Protein AF-A0A2P6PC60-F1 (afdb_monomer)

Structure (mmCIF, N/CA/C/O backbone):
data_AF-A0A2P6PC60-F1
#
_entry.id   AF-A0A2P6PC60-F1
#
loop_
_atom_site.group_PDB
_atom_site.id
_atom_site.type_symbol
_atom_site.label_atom_id
_atom_site.label_alt_id
_atom_site.label_comp_id
_atom_site.label_asym_id
_atom_site.label_entity_id
_atom_site.label_seq_id
_atom_site.pdbx_PDB_ins_code
_atom_site.Cartn_x
_atom_site.Cartn_y
_atom_site.Cartn_z
_atom_site.occupancy
_atom_site.B_iso_or_equiv
_atom_site.auth_seq_id
_atom_site.auth_comp_id
_atom_site.auth_asym_id
_atom_site.auth_atom_id
_atom_site.pdbx_PDB_model_num
ATOM 1 N N . MET A 1 1 ? 11.387 -18.246 8.140 1.00 54.53 1 MET A N 1
ATOM 2 C CA . MET A 1 1 ? 10.552 -17.521 7.156 1.00 54.53 1 MET A CA 1
ATOM 3 C C . MET A 1 1 ? 10.672 -16.000 7.297 1.00 54.53 1 MET A C 1
ATOM 5 O O . MET A 1 1 ? 10.931 -15.355 6.290 1.00 54.53 1 MET A O 1
ATOM 9 N N . CYS A 1 2 ? 10.598 -15.425 8.505 1.00 61.91 2 CYS A N 1
ATOM 10 C CA . CYS A 1 2 ? 10.739 -13.971 8.733 1.00 61.91 2 CYS A CA 1
ATOM 11 C C . CYS A 1 2 ? 12.094 -13.363 8.314 1.00 61.91 2 CYS A C 1
ATOM 13 O O . CYS A 1 2 ? 12.147 -12.222 7.867 1.00 61.91 2 CYS A O 1
ATOM 15 N N . THR A 1 3 ? 13.201 -14.113 8.414 1.00 73.12 3 THR A N 1
ATOM 16 C CA . THR A 1 3 ? 14.531 -13.639 7.981 1.00 73.12 3 THR A CA 1
ATOM 17 C C . THR A 1 3 ? 14.623 -13.446 6.470 1.00 73.12 3 THR A C 1
ATOM 19 O O . THR A 1 3 ? 15.205 -12.462 6.033 1.00 73.12 3 THR A O 1
ATOM 22 N N . LEU A 1 4 ? 14.002 -14.327 5.675 1.00 74.75 4 LEU A N 1
ATOM 23 C CA . LEU A 1 4 ? 13.948 -14.189 4.216 1.00 74.75 4 LEU A CA 1
ATOM 24 C C . LEU A 1 4 ? 13.141 -12.957 3.798 1.00 74.75 4 LEU A C 1
ATOM 26 O O . LEU A 1 4 ? 13.613 -12.199 2.957 1.00 74.75 4 LEU A O 1
ATOM 30 N N . HIS A 1 5 ? 11.975 -12.728 4.414 1.00 67.31 5 HIS A N 1
ATOM 31 C CA . HIS A 1 5 ? 11.150 -11.552 4.116 1.00 67.31 5 HIS A CA 1
ATOM 32 C C . HIS A 1 5 ? 11.856 -10.250 4.468 1.00 67.31 5 HIS A C 1
ATOM 34 O O . HIS A 1 5 ? 11.954 -9.368 3.621 1.00 67.31 5 HIS A O 1
ATOM 40 N N . ARG A 1 6 ? 12.464 -10.177 5.655 1.00 76.81 6 ARG A N 1
ATOM 41 C CA . ARG A 1 6 ? 13.277 -9.029 6.061 1.00 76.81 6 ARG A CA 1
ATOM 42 C C . ARG A 1 6 ? 14.459 -8.790 5.123 1.00 76.81 6 ARG A C 1
ATOM 44 O O . ARG A 1 6 ? 14.669 -7.669 4.677 1.00 76.81 6 ARG A O 1
ATOM 51 N N . SER A 1 7 ? 15.246 -9.824 4.824 1.00 81.06 7 SER A N 1
ATOM 52 C CA . SER A 1 7 ? 16.421 -9.685 3.959 1.00 81.06 7 SER A CA 1
ATOM 53 C C . SER A 1 7 ? 16.037 -9.258 2.546 1.00 81.06 7 SER A C 1
ATOM 55 O O . SER A 1 7 ? 16.685 -8.374 1.996 1.00 81.06 7 SER A O 1
ATOM 57 N N . LEU A 1 8 ? 14.981 -9.842 1.973 1.00 77.75 8 LEU A N 1
ATOM 58 C CA . LEU A 1 8 ? 14.525 -9.464 0.641 1.00 77.75 8 LEU A CA 1
ATOM 59 C C . LEU A 1 8 ? 13.920 -8.058 0.633 1.00 77.75 8 LEU A C 1
ATOM 61 O O . LEU A 1 8 ? 14.263 -7.285 -0.250 1.00 77.75 8 LEU A O 1
ATOM 65 N N . ALA A 1 9 ? 13.112 -7.690 1.629 1.00 75.25 9 ALA A N 1
ATOM 66 C CA . ALA A 1 9 ? 12.576 -6.336 1.754 1.00 75.25 9 ALA A CA 1
ATOM 67 C C . ALA A 1 9 ? 13.696 -5.287 1.848 1.00 75.25 9 ALA A C 1
ATOM 69 O O . ALA A 1 9 ? 13.654 -4.289 1.140 1.00 75.25 9 ALA A O 1
ATOM 70 N N . ASN A 1 10 ? 14.757 -5.557 2.613 1.00 80.19 10 ASN A N 1
ATOM 71 C CA . ASN A 1 10 ? 15.916 -4.664 2.697 1.00 80.19 10 ASN A CA 1
ATOM 72 C C . ASN A 1 10 ? 16.689 -4.560 1.369 1.00 80.19 10 ASN A C 1
ATOM 74 O O . ASN A 1 10 ? 17.197 -3.493 1.031 1.00 80.19 10 ASN A O 1
ATOM 78 N N . VAL A 1 11 ? 16.797 -5.655 0.606 1.00 80.69 11 VAL A N 1
ATOM 79 C CA . VAL A 1 11 ? 17.391 -5.631 -0.744 1.00 80.69 11 VAL A CA 1
ATOM 80 C C . VAL A 1 11 ? 16.514 -4.814 -1.689 1.00 80.69 11 VAL A C 1
ATOM 82 O O . VAL A 1 11 ? 17.021 -3.973 -2.420 1.00 80.69 11 VAL A O 1
ATOM 85 N N . VAL A 1 12 ? 15.202 -5.021 -1.648 1.00 78.44 12 VAL A N 1
ATOM 86 C CA . VAL A 1 12 ? 14.239 -4.268 -2.452 1.00 78.44 12 VAL A CA 1
ATOM 87 C C . VAL A 1 12 ? 14.310 -2.777 -2.139 1.00 78.44 12 VAL A C 1
ATOM 89 O O . VAL A 1 12 ? 14.379 -1.971 -3.058 1.00 78.44 12 VAL A O 1
ATOM 92 N N . ASP A 1 13 ? 14.389 -2.424 -0.860 1.00 76.12 13 ASP A N 1
ATOM 93 C CA . ASP A 1 13 ? 14.565 -1.052 -0.394 1.00 76.12 13 ASP A CA 1
ATOM 94 C C . ASP A 1 13 ? 15.909 -0.440 -0.843 1.00 76.12 13 ASP A C 1
ATOM 96 O O . ASP A 1 13 ? 15.983 0.724 -1.226 1.00 76.12 13 ASP A O 1
ATOM 100 N N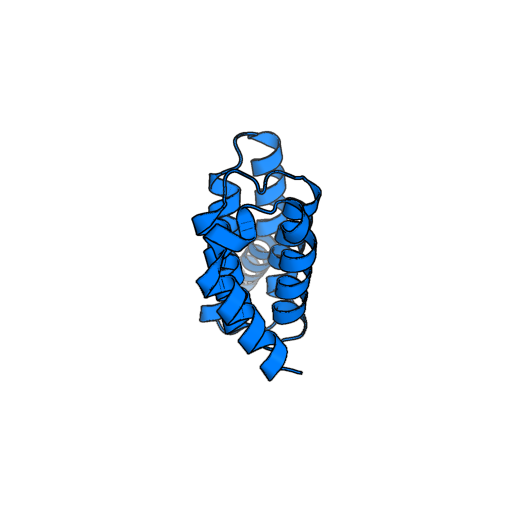 . SER A 1 14 ? 16.991 -1.222 -0.844 1.00 78.88 14 SER A N 1
ATOM 101 C CA . SER A 1 14 ? 18.326 -0.733 -1.231 1.00 78.88 14 SER A CA 1
ATOM 102 C C . SER A 1 14 ? 18.504 -0.572 -2.746 1.00 78.88 14 SER A C 1
ATOM 104 O O . SER A 1 14 ? 19.335 0.218 -3.189 1.00 78.88 14 SER A O 1
ATOM 106 N N . TYR A 1 15 ? 17.758 -1.341 -3.541 1.00 71.69 15 TYR A N 1
ATOM 107 C CA . TYR A 1 15 ? 17.897 -1.412 -4.999 1.00 71.69 15 TYR A CA 1
ATOM 108 C C . TYR A 1 15 ? 16.622 -1.000 -5.744 1.00 71.69 15 TYR A C 1
ATOM 110 O O . TYR A 1 15 ? 16.507 -1.278 -6.937 1.00 71.69 15 TYR A O 1
ATOM 118 N N . SER A 1 16 ? 15.687 -0.329 -5.073 1.00 69.88 16 SER A N 1
ATOM 119 C CA . SER A 1 16 ? 14.380 0.103 -5.590 1.00 69.88 16 SER A CA 1
ATOM 120 C C . SER A 1 16 ? 14.471 0.711 -6.993 1.00 69.88 16 SER A C 1
ATOM 122 O O . SER A 1 16 ? 13.828 0.213 -7.916 1.00 69.88 16 SER A O 1
ATOM 124 N N . MET A 1 17 ? 15.360 1.688 -7.205 1.00 68.88 17 MET A N 1
ATOM 125 C CA . MET A 1 17 ? 15.582 2.303 -8.523 1.00 68.88 17 MET A CA 1
ATOM 126 C C . MET A 1 17 ? 16.008 1.310 -9.616 1.00 68.88 17 MET A C 1
ATOM 128 O O . MET A 1 17 ? 15.554 1.413 -10.752 1.00 68.88 17 MET A O 1
ATOM 132 N N . TRP A 1 18 ? 16.879 0.349 -9.297 1.00 63.72 18 TRP A N 1
ATOM 133 C CA . TRP A 1 18 ? 17.439 -0.603 -10.268 1.00 63.72 18 TRP A CA 1
ATO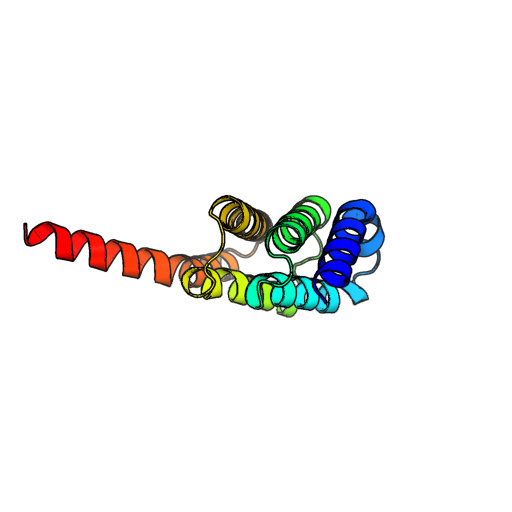M 134 C C . TRP A 1 18 ? 16.480 -1.746 -10.581 1.00 63.72 18 TRP A C 1
ATOM 136 O O . TRP A 1 18 ? 16.329 -2.143 -11.735 1.00 63.72 18 TRP A O 1
ATOM 146 N N . ILE A 1 19 ? 15.817 -2.257 -9.546 1.00 65.38 19 ILE A N 1
ATOM 147 C CA . ILE A 1 19 ? 14.769 -3.276 -9.637 1.00 65.38 19 ILE A CA 1
ATOM 148 C C . ILE A 1 19 ? 13.652 -2.767 -10.545 1.00 65.38 19 ILE A C 1
ATOM 150 O O . ILE A 1 19 ? 13.110 -3.509 -11.361 1.00 65.38 19 ILE A O 1
ATOM 154 N N . TYR A 1 20 ? 13.360 -1.476 -10.467 1.00 61.53 20 TYR A N 1
ATOM 155 C CA . TYR A 1 20 ? 12.235 -0.903 -11.168 1.00 61.53 20 TYR A CA 1
ATOM 156 C C . TYR A 1 20 ? 12.472 -0.560 -12.643 1.00 61.53 20 TYR A C 1
ATOM 158 O O . TYR A 1 20 ? 11.521 -0.414 -13.412 1.00 61.53 20 TYR A O 1
ATOM 166 N N . VAL A 1 21 ? 13.730 -0.551 -13.095 1.00 63.12 21 VAL A N 1
ATOM 167 C CA . VAL A 1 21 ? 14.043 -0.569 -14.537 1.00 63.12 21 VAL A CA 1
ATOM 168 C C . VAL A 1 21 ? 13.397 -1.791 -15.219 1.00 63.12 21 VAL A C 1
ATOM 170 O O . VAL A 1 21 ? 13.102 -1.760 -16.414 1.00 63.12 21 VAL A O 1
ATOM 173 N N . PHE A 1 22 ? 13.093 -2.847 -14.455 1.00 59.91 22 PHE A N 1
ATOM 174 C CA . PHE A 1 22 ? 12.413 -4.048 -14.919 1.00 59.91 22 PHE A CA 1
ATOM 175 C C . PHE A 1 22 ? 10.925 -4.033 -14.527 1.00 59.91 22 PHE A C 1
ATOM 177 O O . PHE A 1 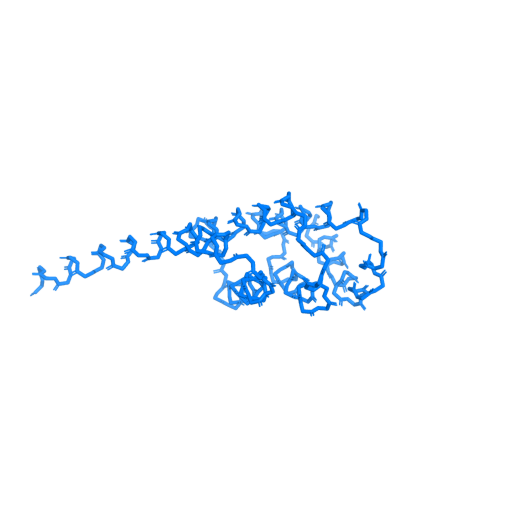22 ? 10.514 -4.596 -13.517 1.00 59.91 22 PHE A O 1
ATOM 184 N N . GLN A 1 23 ? 10.072 -3.441 -15.369 1.00 63.56 23 GLN A N 1
ATOM 185 C CA . GLN A 1 23 ? 8.612 -3.391 -15.141 1.00 63.56 23 GLN A CA 1
ATOM 186 C C . GLN A 1 23 ? 7.972 -4.777 -14.923 1.00 63.56 23 GLN A C 1
ATOM 188 O O . GLN A 1 23 ? 6.971 -4.910 -14.223 1.00 63.56 23 GLN A O 1
ATOM 193 N N . THR A 1 24 ? 8.576 -5.832 -15.477 1.00 68.75 24 THR A N 1
ATOM 194 C CA . THR A 1 24 ? 8.097 -7.219 -15.391 1.00 68.75 24 THR A CA 1
ATOM 195 C C . THR A 1 24 ? 8.103 -7.804 -13.980 1.00 68.75 24 THR A C 1
ATOM 197 O O . THR A 1 24 ? 7.389 -8.776 -13.735 1.00 68.75 24 THR A O 1
ATOM 200 N N . ILE A 1 25 ? 8.876 -7.236 -13.048 1.00 73.81 25 ILE A N 1
ATOM 201 C CA . ILE A 1 25 ? 8.957 -7.730 -11.664 1.00 73.81 25 ILE A CA 1
ATOM 202 C C . ILE A 1 25 ? 8.137 -6.906 -10.667 1.00 73.81 25 ILE A C 1
ATOM 204 O O . ILE A 1 25 ? 8.040 -7.310 -9.511 1.00 73.81 25 ILE A O 1
ATOM 208 N N . ALA A 1 26 ? 7.482 -5.822 -11.101 1.00 75.81 26 ALA A N 1
ATOM 209 C CA . ALA A 1 26 ? 6.685 -4.961 -10.224 1.00 75.81 26 ALA A CA 1
ATOM 210 C C . ALA A 1 26 ? 5.558 -5.737 -9.523 1.00 75.81 26 ALA A C 1
ATOM 212 O O . ALA A 1 26 ? 5.488 -5.761 -8.297 1.00 75.81 26 ALA A O 1
ATOM 213 N N . LYS A 1 27 ? 4.723 -6.455 -10.283 1.00 79.62 27 LYS A N 1
ATOM 214 C CA . LYS A 1 27 ? 3.582 -7.199 -9.729 1.00 79.62 27 LYS A CA 1
ATOM 215 C C . LYS A 1 27 ? 3.985 -8.310 -8.740 1.00 79.62 27 LYS A C 1
ATOM 217 O O . LYS A 1 27 ? 3.437 -8.326 -7.639 1.00 79.62 27 LYS A O 1
ATOM 222 N N . PRO A 1 28 ? 4.924 -9.228 -9.061 1.00 83.12 28 PRO A N 1
ATOM 223 C CA . PRO A 1 28 ? 5.396 -10.225 -8.094 1.00 83.12 28 PRO A CA 1
ATOM 224 C C . PRO A 1 28 ? 5.957 -9.611 -6.809 1.00 83.12 28 PRO A C 1
ATOM 226 O O . PRO A 1 28 ? 5.756 -10.152 -5.726 1.00 83.12 28 PRO A O 1
ATOM 229 N N . LEU A 1 29 ? 6.643 -8.476 -6.926 1.00 82.62 29 LEU A N 1
ATOM 230 C CA . LEU A 1 29 ? 7.281 -7.802 -5.805 1.00 82.62 29 LEU A CA 1
ATOM 231 C C . LEU A 1 29 ? 6.260 -7.083 -4.914 1.00 82.62 29 LEU A C 1
ATOM 233 O O . LEU A 1 29 ? 6.337 -7.197 -3.694 1.00 82.62 29 LEU A O 1
ATOM 237 N N . LEU A 1 30 ? 5.241 -6.451 -5.502 1.00 84.25 30 LEU A N 1
ATOM 238 C CA . LEU A 1 30 ? 4.103 -5.909 -4.756 1.00 84.25 30 LEU A CA 1
ATOM 239 C C . LEU A 1 30 ? 3.336 -7.004 -4.013 1.00 84.25 30 LEU A C 1
ATOM 241 O O . LEU A 1 30 ? 3.032 -6.833 -2.838 1.00 84.25 30 LEU A O 1
ATOM 245 N N . LEU A 1 31 ? 3.078 -8.149 -4.655 1.00 85.94 31 LEU A N 1
ATOM 246 C CA . LEU A 1 31 ? 2.428 -9.293 -4.003 1.00 85.94 31 LEU A CA 1
ATOM 247 C C . LEU A 1 31 ? 3.261 -9.846 -2.841 1.00 85.94 31 LEU A C 1
ATOM 249 O O . LEU A 1 31 ? 2.709 -10.192 -1.800 1.00 85.94 31 LEU A O 1
ATOM 253 N N . PHE A 1 32 ? 4.584 -9.906 -3.001 1.00 86.12 32 PHE A N 1
ATOM 254 C CA . PHE A 1 32 ? 5.488 -10.345 -1.941 1.00 86.12 32 PHE A CA 1
ATOM 255 C C . PHE A 1 32 ? 5.436 -9.419 -0.719 1.00 86.12 32 PHE A C 1
ATOM 257 O O . PHE A 1 32 ? 5.328 -9.888 0.413 1.00 86.12 32 PHE A O 1
ATOM 264 N N . LEU A 1 33 ? 5.477 -8.103 -0.940 1.00 86.00 33 LEU A N 1
ATOM 265 C CA . LEU A 1 33 ? 5.377 -7.122 0.140 1.00 86.00 33 LEU A CA 1
ATOM 266 C C . LEU A 1 33 ? 3.989 -7.139 0.788 1.00 86.00 33 LEU A C 1
ATOM 268 O O . LEU A 1 33 ? 3.901 -7.130 2.013 1.00 86.00 33 LEU A O 1
ATOM 272 N N . ALA A 1 34 ? 2.925 -7.256 -0.013 1.00 84.81 34 ALA A N 1
ATOM 273 C CA . ALA A 1 34 ? 1.552 -7.392 0.469 1.00 84.81 34 ALA A CA 1
ATOM 274 C C . ALA A 1 34 ? 1.393 -8.601 1.402 1.00 84.81 34 ALA A C 1
ATOM 276 O O . ALA A 1 34 ? 0.804 -8.479 2.477 1.00 84.81 34 ALA A O 1
ATOM 277 N N . ALA A 1 35 ? 1.956 -9.752 1.020 1.00 85.44 35 ALA A N 1
ATOM 278 C CA . ALA A 1 35 ? 1.957 -10.955 1.845 1.00 85.44 35 ALA A CA 1
ATOM 279 C C . ALA A 1 35 ? 2.771 -10.755 3.132 1.00 85.44 35 ALA A C 1
ATOM 281 O O . ALA A 1 35 ? 2.308 -11.101 4.213 1.00 85.44 35 ALA A O 1
ATOM 282 N N . GLY A 1 36 ? 3.947 -10.123 3.046 1.00 84.44 36 GLY A N 1
ATOM 283 C CA . GLY A 1 36 ? 4.784 -9.837 4.213 1.00 84.44 36 GLY A CA 1
ATOM 284 C C . GLY A 1 36 ? 4.128 -8.914 5.250 1.00 84.44 36 GLY A C 1
ATOM 285 O O . GLY A 1 36 ? 4.359 -9.095 6.449 1.00 84.44 36 GLY A O 1
ATOM 286 N N . ILE A 1 37 ? 3.294 -7.971 4.795 1.00 85.12 37 ILE A N 1
ATOM 287 C CA . ILE A 1 37 ? 2.476 -7.087 5.641 1.00 85.12 37 ILE A CA 1
ATOM 288 C C . ILE A 1 37 ? 1.283 -7.862 6.219 1.00 85.12 37 ILE A C 1
ATOM 290 O O . ILE A 1 37 ? 1.112 -7.906 7.435 1.00 85.12 37 ILE A O 1
ATOM 294 N N . SER A 1 38 ? 0.501 -8.530 5.364 1.00 83.06 38 SER A N 1
ATOM 295 C CA . SER A 1 38 ? -0.752 -9.203 5.752 1.00 83.06 38 SER A CA 1
ATOM 296 C C . SER A 1 38 ? -0.532 -10.404 6.672 1.00 83.06 38 SER A C 1
ATOM 298 O O . SER A 1 38 ? -1.304 -10.633 7.597 1.00 83.06 38 SER A O 1
ATOM 300 N N . GLU A 1 39 ? 0.534 -11.174 6.444 1.00 80.94 39 GLU A N 1
ATOM 301 C CA . GLU A 1 39 ? 0.886 -12.342 7.259 1.00 80.94 39 GLU A CA 1
ATOM 302 C C . GLU A 1 39 ? 1.765 -11.975 8.465 1.00 80.94 39 GLU A C 1
ATOM 304 O O . GLU A 1 39 ? 2.214 -12.858 9.196 1.00 80.94 39 GLU A O 1
ATOM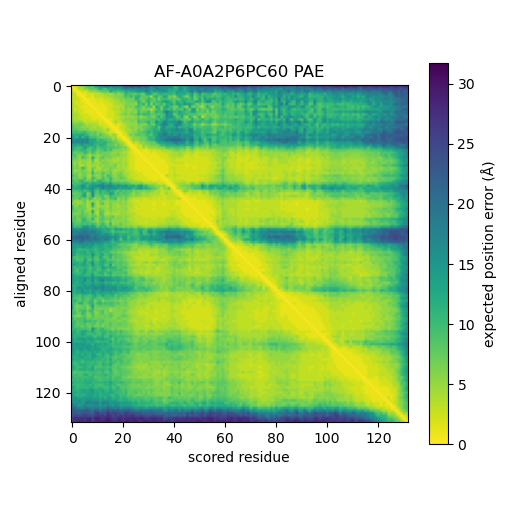 309 N N . THR A 1 40 ? 2.032 -10.684 8.704 1.00 73.94 40 THR A N 1
ATOM 310 C C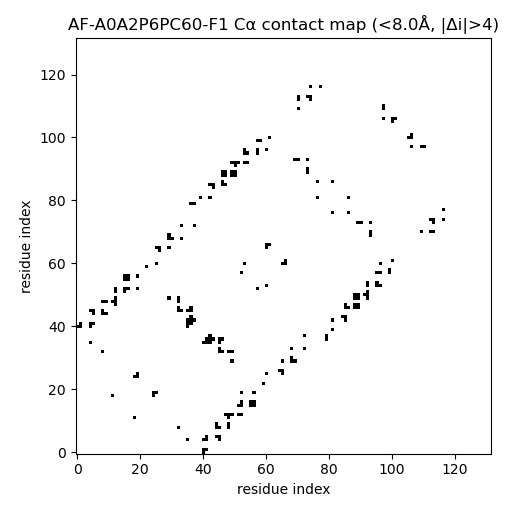A . THR A 1 40 ? 2.861 -10.173 9.817 1.00 73.94 40 THR A CA 1
ATOM 311 C C . THR A 1 40 ? 4.273 -10.782 9.893 1.00 73.94 40 THR A C 1
ATOM 313 O O . THR A 1 40 ? 4.924 -10.774 10.937 1.00 73.94 40 THR A O 1
ATOM 316 N N . LEU A 1 41 ? 4.796 -11.299 8.775 1.00 72.06 41 LEU A N 1
ATOM 317 C CA . LEU A 1 41 ? 6.088 -11.994 8.734 1.00 72.06 41 LEU A CA 1
ATOM 318 C C . LEU A 1 41 ? 7.274 -11.031 8.919 1.00 72.06 41 LEU A C 1
ATOM 320 O O . LEU A 1 41 ? 8.306 -11.430 9.470 1.00 72.06 41 LEU A O 1
ATOM 324 N N . SER A 1 42 ? 7.130 -9.781 8.464 1.00 79.56 42 SER A N 1
ATOM 325 C CA . SER A 1 42 ? 8.043 -8.656 8.722 1.00 79.56 42 SER A CA 1
ATOM 326 C C . SER A 1 42 ? 7.398 -7.325 8.294 1.00 79.56 42 SER A C 1
ATOM 328 O O . SER A 1 42 ? 7.862 -6.716 7.325 1.00 79.56 42 SER A O 1
ATOM 330 N N . PRO A 1 43 ? 6.322 -6.889 8.970 1.00 78.69 43 PRO A N 1
ATOM 331 C CA . PRO A 1 43 ? 5.496 -5.772 8.517 1.00 78.69 43 PRO A CA 1
ATOM 332 C C . PRO A 1 43 ? 6.306 -4.488 8.320 1.00 78.69 43 PRO A C 1
ATOM 334 O O . PRO A 1 43 ? 6.240 -3.918 7.240 1.00 78.69 43 PRO A O 1
ATOM 337 N N . SER A 1 44 ? 7.177 -4.128 9.264 1.00 84.44 44 SER A N 1
ATOM 338 C CA . SER A 1 44 ? 8.007 -2.920 9.177 1.00 84.44 44 SER A CA 1
ATOM 339 C C . SER A 1 44 ? 8.919 -2.850 7.957 1.00 84.44 44 SER A C 1
ATOM 341 O O . SER A 1 44 ? 8.901 -1.877 7.204 1.00 84.44 44 SER A O 1
ATOM 343 N N . SER A 1 45 ? 9.697 -3.903 7.698 1.00 84.12 45 SER A N 1
ATOM 344 C CA . SER A 1 45 ? 10.574 -3.943 6.524 1.00 84.12 45 SER A CA 1
ATOM 345 C C . SER A 1 45 ? 9.770 -3.961 5.225 1.00 84.12 45 SER A C 1
ATOM 347 O O . SER A 1 45 ? 10.174 -3.336 4.250 1.00 84.12 45 SER A O 1
ATOM 349 N N . CYS A 1 46 ? 8.630 -4.659 5.203 1.00 85.75 46 CYS A N 1
ATOM 350 C CA . CYS A 1 46 ? 7.790 -4.743 4.014 1.00 85.75 46 CYS A CA 1
ATOM 351 C C . CYS A 1 46 ? 7.045 -3.431 3.728 1.00 85.75 46 CYS A C 1
ATOM 353 O O . CYS A 1 46 ? 6.993 -3.031 2.571 1.00 85.75 46 CYS A O 1
ATOM 355 N N . ALA A 1 47 ? 6.528 -2.748 4.750 1.00 86.88 47 ALA A N 1
ATOM 356 C CA . ALA A 1 47 ? 5.864 -1.453 4.633 1.00 86.88 47 ALA A CA 1
ATOM 357 C C . ALA A 1 47 ? 6.848 -0.357 4.202 1.00 86.88 47 ALA A C 1
ATOM 359 O O . ALA A 1 47 ? 6.575 0.381 3.257 1.00 86.88 47 ALA A O 1
ATOM 360 N N . SER A 1 48 ? 8.041 -0.324 4.804 1.00 86.94 48 SER A N 1
ATOM 361 C CA . SER A 1 48 ? 9.091 0.623 4.420 1.00 86.94 48 SER A CA 1
ATOM 362 C C . SER A 1 48 ? 9.571 0.405 2.980 1.00 86.94 48 SER A C 1
ATOM 364 O O . SER A 1 48 ? 9.632 1.350 2.191 1.00 86.94 48 SER A O 1
ATOM 366 N N . ALA A 1 49 ? 9.817 -0.854 2.591 1.00 86.75 49 ALA A N 1
ATOM 367 C CA . ALA A 1 49 ? 10.170 -1.195 1.215 1.00 86.75 49 ALA A CA 1
ATOM 368 C C . ALA A 1 49 ? 9.042 -0.841 0.234 1.00 86.75 49 ALA A C 1
ATOM 370 O O . ALA A 1 49 ? 9.317 -0.347 -0.859 1.00 86.75 49 ALA A O 1
ATOM 371 N N . LEU A 1 50 ? 7.778 -1.049 0.625 1.00 86.94 50 LEU A N 1
ATOM 372 C CA . LEU A 1 50 ? 6.614 -0.649 -0.162 1.00 86.94 50 LEU A CA 1
ATOM 373 C C . LEU A 1 50 ? 6.640 0.861 -0.422 1.00 86.94 50 LEU A C 1
ATOM 375 O O . LEU A 1 50 ? 6.602 1.264 -1.582 1.00 86.94 50 LEU A O 1
ATOM 379 N N . ARG A 1 51 ? 6.788 1.692 0.621 1.00 86.94 51 ARG A N 1
ATOM 380 C CA . ARG A 1 51 ? 6.881 3.155 0.481 1.00 86.94 51 ARG A CA 1
ATOM 381 C C . ARG A 1 51 ? 8.015 3.572 -0.451 1.00 86.94 51 ARG A C 1
ATOM 383 O O . ARG A 1 51 ? 7.772 4.339 -1.380 1.00 86.94 51 ARG A O 1
ATOM 390 N N . LYS A 1 52 ? 9.219 3.033 -0.239 1.00 84.88 52 LYS A N 1
ATOM 391 C CA . LYS A 1 52 ? 10.421 3.328 -1.037 1.00 84.88 52 LYS A CA 1
ATOM 392 C C . LYS A 1 52 ? 10.193 3.093 -2.531 1.00 84.88 52 LYS A C 1
ATOM 394 O O . LYS A 1 52 ? 10.553 3.920 -3.363 1.00 84.88 52 LYS A O 1
ATOM 399 N N . ILE A 1 53 ? 9.535 1.989 -2.885 1.00 80.12 53 ILE A N 1
ATOM 400 C CA . ILE A 1 53 ? 9.205 1.692 -4.282 1.00 80.12 53 ILE A CA 1
ATOM 401 C C . ILE A 1 53 ? 8.277 2.758 -4.866 1.00 80.12 53 ILE A C 1
ATOM 403 O O . ILE A 1 53 ? 8.450 3.155 -6.010 1.00 80.12 53 ILE A O 1
ATOM 407 N N . PHE A 1 54 ? 7.279 3.233 -4.128 1.00 78.88 54 PHE A N 1
ATOM 408 C CA . PHE A 1 54 ? 6.385 4.260 -4.669 1.00 78.88 54 PHE A CA 1
ATOM 409 C C . PHE A 1 54 ? 7.034 5.632 -4.754 1.00 78.88 54 PHE A C 1
ATOM 411 O O . PHE A 1 54 ? 6.733 6.377 -5.685 1.00 78.88 54 PHE A O 1
ATOM 418 N N . GLU A 1 55 ? 7.950 5.936 -3.842 1.00 81.06 55 GLU A N 1
ATOM 419 C CA . GLU A 1 55 ? 8.754 7.152 -3.885 1.00 81.06 55 GLU A CA 1
ATOM 420 C C . GLU A 1 55 ? 9.642 7.186 -5.138 1.00 81.06 55 GLU A C 1
ATOM 422 O O . GLU A 1 55 ? 9.594 8.145 -5.910 1.00 81.06 55 GLU A O 1
ATOM 427 N N . ASP A 1 56 ? 10.368 6.100 -5.407 1.00 75.94 56 ASP A N 1
ATOM 428 C CA . ASP A 1 56 ? 11.349 6.046 -6.496 1.00 75.94 56 ASP A CA 1
ATOM 429 C C . ASP A 1 56 ? 10.733 5.817 -7.885 1.00 75.94 56 ASP A C 1
ATOM 431 O O . ASP A 1 56 ? 11.384 6.034 -8.910 1.00 75.94 56 ASP A O 1
ATOM 435 N N . ALA A 1 57 ? 9.488 5.338 -7.943 1.00 67.69 57 ALA A N 1
ATOM 436 C CA . ALA A 1 57 ? 8.985 4.642 -9.121 1.00 67.69 57 ALA A CA 1
ATOM 437 C C . ALA A 1 57 ? 7.529 4.982 -9.515 1.00 67.69 57 ALA A C 1
ATOM 439 O O . ALA A 1 57 ? 6.927 4.329 -10.379 1.00 67.69 57 ALA A O 1
ATOM 440 N N . SER A 1 58 ? 6.975 6.066 -8.958 1.00 63.91 58 SER A N 1
ATOM 441 C CA . SER A 1 58 ? 5.570 6.488 -9.125 1.00 63.91 58 SER A CA 1
ATOM 442 C C . SER A 1 58 ? 5.073 6.609 -10.578 1.00 63.91 58 SER A C 1
ATOM 444 O O . SER A 1 58 ? 3.885 6.418 -10.834 1.00 63.91 58 SER A O 1
ATOM 446 N N . ALA A 1 59 ? 5.958 6.867 -11.550 1.00 59.78 59 ALA A N 1
ATOM 447 C CA . ALA A 1 59 ? 5.596 7.109 -12.951 1.00 59.78 59 ALA A CA 1
ATOM 448 C C . ALA A 1 59 ? 5.206 5.854 -13.764 1.00 59.78 59 ALA A C 1
ATOM 450 O O . ALA A 1 59 ? 4.659 5.979 -14.857 1.00 59.78 59 ALA A O 1
ATOM 451 N N . VAL A 1 60 ? 5.489 4.648 -13.270 1.00 56.75 60 VAL A N 1
ATOM 452 C CA . VAL A 1 60 ? 5.309 3.383 -14.022 1.00 56.75 60 VAL A CA 1
ATOM 453 C C . VAL A 1 60 ? 4.332 2.420 -13.321 1.00 56.75 60 VAL A C 1
ATOM 455 O O . VAL A 1 60 ? 3.926 1.414 -13.896 1.00 56.75 60 VAL A O 1
ATOM 458 N N . MET A 1 61 ? 3.836 2.783 -12.131 1.00 61.56 61 MET A N 1
ATOM 459 C CA . MET A 1 61 ? 2.884 1.987 -11.340 1.00 61.56 61 MET A CA 1
ATOM 460 C C . MET A 1 61 ? 1.440 2.034 -11.868 1.00 61.56 61 MET A C 1
ATOM 462 O O . MET A 1 61 ? 0.548 1.442 -11.267 1.00 61.56 61 MET A O 1
ATOM 466 N N . TYR A 1 62 ? 1.183 2.704 -12.995 1.00 64.44 62 TYR A N 1
ATOM 467 C CA . TYR A 1 62 ? -0.170 2.900 -13.533 1.00 64.44 62 TYR A CA 1
ATOM 468 C C . TYR A 1 62 ? -0.796 1.662 -14.170 1.00 64.44 62 TYR A C 1
ATOM 470 O O . TYR A 1 62 ? -1.894 1.758 -14.722 1.00 64.44 62 TYR A O 1
ATOM 478 N N . GLU A 1 63 ? -0.137 0.505 -14.127 1.00 72.44 63 GLU A N 1
ATOM 479 C CA . GLU A 1 63 ? -0.810 -0.716 -14.539 1.00 72.44 63 GLU A CA 1
ATOM 480 C C . GLU A 1 63 ? -1.981 -0.986 -13.572 1.00 72.44 63 GLU A C 1
ATOM 482 O O . GLU A 1 63 ? -1.755 -1.114 -12.364 1.00 72.44 63 GLU A O 1
ATOM 487 N N . PRO A 1 64 ? -3.231 -1.102 -14.064 1.00 72.44 64 PRO A N 1
ATOM 488 C CA . PRO A 1 64 ? -4.409 -1.249 -13.206 1.00 72.44 64 PRO A CA 1
ATOM 489 C C . PRO A 1 64 ? -4.307 -2.410 -12.208 1.00 72.44 64 PRO A C 1
ATOM 491 O O . PRO A 1 64 ? -4.807 -2.318 -11.091 1.00 72.44 64 PRO A O 1
ATOM 494 N N . ALA A 1 65 ? -3.617 -3.489 -12.588 1.00 75.12 65 ALA A N 1
ATOM 495 C CA . ALA A 1 65 ? -3.394 -4.644 -11.724 1.00 75.12 65 ALA A CA 1
ATOM 496 C C . ALA A 1 65 ? -2.495 -4.336 -10.512 1.00 75.12 65 ALA A C 1
ATOM 498 O O . ALA A 1 65 ? -2.692 -4.925 -9.453 1.00 75.12 65 ALA A O 1
ATOM 499 N N . ASN A 1 66 ? -1.525 -3.431 -10.661 1.00 78.12 66 ASN A N 1
ATOM 500 C CA . ASN A 1 66 ? -0.637 -3.021 -9.573 1.00 78.12 66 ASN A CA 1
ATOM 501 C C . ASN A 1 66 ? -1.369 -2.076 -8.620 1.00 78.12 66 ASN A C 1
ATOM 503 O O . ASN A 1 66 ? -1.251 -2.229 -7.407 1.00 78.12 66 ASN A O 1
ATOM 507 N N . LEU A 1 67 ? -2.195 -1.176 -9.168 1.00 77.69 67 LEU A N 1
ATOM 508 C CA . LEU A 1 67 ? -3.075 -0.316 -8.378 1.00 77.69 67 LEU A CA 1
ATOM 509 C C . LEU A 1 67 ? -4.033 -1.137 -7.511 1.00 77.69 67 LEU A C 1
ATOM 511 O O . LEU A 1 67 ? -4.122 -0.871 -6.321 1.00 77.69 67 LEU A O 1
ATOM 515 N N . GLU A 1 68 ? -4.685 -2.170 -8.048 1.00 80.94 68 GLU A N 1
ATOM 516 C CA . GLU A 1 68 ? -5.616 -2.978 -7.243 1.00 80.94 68 GLU A CA 1
ATOM 517 C C . GLU A 1 68 ? -4.952 -3.724 -6.083 1.00 80.94 68 GLU A C 1
ATOM 519 O O . GLU A 1 68 ? -5.542 -3.822 -5.010 1.00 80.94 68 GLU A O 1
ATOM 524 N N . ILE A 1 69 ? -3.713 -4.200 -6.245 1.00 80.94 69 ILE A N 1
ATOM 525 C CA . ILE A 1 69 ? -2.973 -4.815 -5.129 1.00 80.94 69 ILE A CA 1
ATOM 526 C C . ILE A 1 69 ? -2.795 -3.804 -3.987 1.00 80.94 69 ILE A C 1
ATOM 528 O O . ILE A 1 69 ? -2.869 -4.169 -2.820 1.00 80.94 69 ILE A O 1
ATOM 532 N N . LEU A 1 70 ? -2.608 -2.528 -4.312 1.00 78.88 70 LEU A N 1
ATOM 533 C CA . LEU A 1 70 ? -2.375 -1.468 -3.331 1.00 78.88 70 LEU A CA 1
ATOM 534 C C . LEU A 1 70 ? -3.652 -1.040 -2.634 1.00 78.88 70 LEU A C 1
ATOM 536 O O . LEU A 1 70 ? -3.644 -0.832 -1.423 1.00 78.88 70 LEU A O 1
ATOM 540 N N . ILE A 1 71 ? -4.750 -0.964 -3.386 1.00 80.06 71 ILE A N 1
ATOM 541 C CA . ILE A 1 71 ? -6.068 -0.743 -2.798 1.00 80.06 71 ILE A CA 1
ATOM 542 C C . ILE A 1 71 ? -6.381 -1.861 -1.819 1.00 80.06 71 ILE A C 1
ATOM 544 O O . ILE A 1 71 ? -6.817 -1.585 -0.711 1.00 80.06 71 ILE A O 1
ATOM 548 N N . TRP A 1 72 ? -6.088 -3.103 -2.197 1.00 82.06 72 TRP A N 1
ATOM 549 C CA . TRP A 1 72 ? -6.329 -4.254 -1.344 1.00 82.06 72 TRP A CA 1
ATOM 550 C C . TRP A 1 72 ? -5.517 -4.211 -0.041 1.00 82.06 72 TRP A C 1
ATOM 552 O O . TRP A 1 72 ? -6.069 -4.486 1.022 1.00 82.06 72 TRP A O 1
ATOM 562 N N . ILE A 1 73 ? -4.241 -3.802 -0.092 1.00 81.75 73 ILE A N 1
ATOM 563 C CA . ILE A 1 73 ? -3.435 -3.588 1.123 1.00 81.75 73 ILE A CA 1
ATOM 564 C C . ILE A 1 73 ? -4.058 -2.480 1.989 1.00 81.75 73 ILE A C 1
ATOM 566 O O . ILE A 1 73 ? -4.215 -2.670 3.190 1.00 81.75 73 ILE A O 1
ATOM 570 N N . GLY A 1 74 ? -4.430 -1.343 1.389 1.00 81.88 74 GLY A N 1
ATOM 571 C CA . GLY A 1 74 ? -4.986 -0.192 2.108 1.00 81.88 74 GLY A CA 1
ATOM 572 C C . GLY A 1 74 ? -6.367 -0.447 2.724 1.00 81.88 74 GLY A C 1
ATOM 573 O O . GLY A 1 74 ? -6.593 -0.088 3.873 1.00 81.88 74 GLY A O 1
ATOM 574 N N . GLU A 1 75 ? -7.273 -1.110 2.000 1.00 83.06 75 GLU A N 1
ATOM 575 C CA . GLU A 1 75 ? -8.582 -1.554 2.510 1.00 83.06 75 GLU A CA 1
ATOM 576 C C . GLU A 1 75 ? -8.416 -2.593 3.628 1.00 83.06 75 GLU A C 1
ATOM 578 O O . GLU A 1 75 ? -9.179 -2.610 4.590 1.00 83.06 75 GLU A O 1
ATOM 583 N N . GLY A 1 76 ? -7.397 -3.448 3.522 1.00 80.62 76 GLY A N 1
ATOM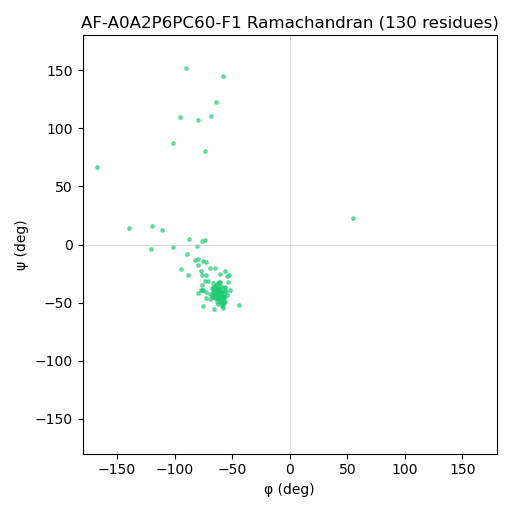 584 C CA . GLY A 1 76 ? -7.090 -4.475 4.509 1.00 80.62 76 GLY A CA 1
ATOM 585 C C . GLY A 1 76 ? -6.495 -3.951 5.814 1.00 80.62 76 GLY A C 1
ATOM 586 O O . GLY A 1 76 ? -6.508 -4.697 6.790 1.00 80.62 76 GLY A O 1
ATOM 587 N N . LEU A 1 77 ? -6.010 -2.702 5.869 1.00 79.56 77 LEU A N 1
ATOM 588 C CA . LEU A 1 77 ? -5.301 -2.158 7.035 1.00 79.56 77 LEU A CA 1
ATOM 589 C C . LEU A 1 77 ? -6.105 -2.269 8.332 1.00 79.56 77 LEU A C 1
ATOM 591 O O . LEU A 1 77 ? -5.553 -2.680 9.340 1.00 79.56 77 LEU A O 1
ATOM 595 N N . GLU A 1 78 ? -7.413 -2.006 8.307 1.00 74.69 78 GLU A N 1
ATOM 596 C CA . GLU A 1 78 ? -8.259 -2.114 9.509 1.00 74.69 78 GLU A CA 1
ATOM 597 C C . GLU A 1 78 ? -8.286 -3.532 10.114 1.00 74.69 78 GLU A C 1
ATOM 599 O O . GLU A 1 78 ? -8.547 -3.711 11.303 1.00 74.69 78 GLU A O 1
ATOM 604 N N . ASN A 1 79 ? -8.031 -4.548 9.285 1.00 79.31 79 ASN A N 1
ATOM 605 C CA . ASN A 1 79 ? -8.055 -5.954 9.669 1.00 79.31 79 ASN A CA 1
ATOM 606 C C . ASN A 1 79 ? -6.657 -6.461 10.058 1.00 79.31 79 ASN A C 1
ATOM 608 O O . ASN A 1 79 ? -6.533 -7.464 10.769 1.00 79.31 79 ASN A O 1
ATOM 612 N N . ILE A 1 80 ? -5.602 -5.776 9.608 1.00 80.06 80 ILE A N 1
ATOM 613 C CA . ILE A 1 80 ? -4.210 -6.122 9.887 1.00 80.06 80 ILE A CA 1
ATOM 614 C C . ILE A 1 80 ? -3.768 -5.295 11.098 1.00 80.06 80 ILE A C 1
ATOM 616 O O . ILE A 1 80 ? -3.592 -4.090 11.005 1.00 80.06 80 ILE A O 1
ATOM 620 N N . HIS A 1 81 ? -3.568 -5.942 12.248 1.00 79.62 81 HIS A N 1
ATOM 621 C CA . HIS A 1 81 ? -3.115 -5.267 13.471 1.00 79.62 81 HIS A CA 1
ATOM 622 C C . HIS A 1 81 ? -1.628 -4.897 13.363 1.00 79.62 81 HIS A C 1
ATOM 624 O O . HIS A 1 81 ? -0.758 -5.623 13.855 1.00 79.62 81 HIS A O 1
ATOM 630 N N . LEU A 1 82 ? -1.336 -3.795 12.679 1.00 82.00 82 LEU A N 1
ATOM 631 C CA . LEU A 1 82 ? 0.010 -3.275 12.499 1.00 82.00 82 LEU A CA 1
ATOM 632 C C . LEU A 1 82 ? 0.373 -2.292 13.625 1.00 82.00 82 LEU A C 1
ATOM 634 O O . LEU A 1 82 ? -0.494 -1.643 14.210 1.00 82.00 82 LEU A O 1
ATOM 638 N N . PRO A 1 83 ? 1.664 -2.162 13.966 1.00 86.75 83 PRO A N 1
ATOM 639 C CA . PRO A 1 83 ? 2.145 -1.002 14.702 1.00 86.75 83 PRO A CA 1
ATOM 640 C C . PRO A 1 83 ? 1.835 0.286 13.928 1.00 86.75 83 PRO A C 1
ATOM 642 O O . PRO A 1 83 ? 1.952 0.305 12.706 1.00 86.75 83 PRO A O 1
ATOM 645 N N . LEU A 1 84 ? 1.530 1.375 14.640 1.00 85.88 84 LEU A N 1
ATOM 646 C CA . LEU A 1 84 ? 1.209 2.680 14.041 1.00 85.88 84 LEU A CA 1
ATOM 647 C C . LEU A 1 84 ? 2.270 3.148 13.026 1.00 85.88 84 LEU A C 1
ATOM 649 O O . LEU A 1 84 ? 1.938 3.693 11.981 1.00 85.88 84 LEU A O 1
ATOM 653 N N . GLU A 1 85 ? 3.544 2.907 13.335 1.00 87.50 85 GLU A N 1
ATOM 654 C CA . GLU A 1 85 ? 4.688 3.239 12.477 1.00 87.50 85 GLU A CA 1
ATOM 655 C C . GLU A 1 85 ? 4.609 2.512 11.124 1.00 87.50 85 GLU A C 1
ATOM 657 O O . GLU A 1 85 ? 4.848 3.106 10.078 1.00 87.50 85 GLU A O 1
ATOM 662 N N . ASP A 1 86 ? 4.212 1.239 11.130 1.00 86.50 86 ASP A N 1
ATOM 663 C CA . ASP A 1 86 ? 4.092 0.428 9.918 1.00 86.50 86 ASP A CA 1
ATOM 664 C C . ASP A 1 86 ? 2.824 0.800 9.128 1.00 86.50 86 ASP A C 1
ATOM 666 O O . ASP A 1 86 ? 2.842 0.805 7.896 1.00 86.50 86 ASP A O 1
ATOM 670 N N . GLU A 1 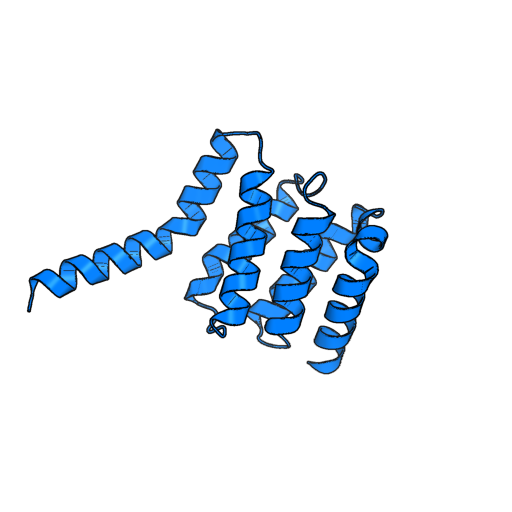87 ? 1.731 1.153 9.817 1.00 85.81 87 GLU A N 1
ATOM 671 C CA . GLU A 1 87 ? 0.523 1.695 9.180 1.00 85.81 87 GLU A CA 1
ATOM 672 C C . GLU A 1 87 ? 0.818 3.009 8.451 1.00 85.81 87 GLU A C 1
ATOM 674 O O . GLU A 1 87 ? 0.412 3.180 7.300 1.00 85.81 87 GLU A O 1
ATOM 679 N N . GLU A 1 88 ? 1.560 3.921 9.084 1.00 88.69 88 GLU A N 1
ATOM 680 C CA . GLU A 1 88 ? 1.956 5.204 8.498 1.00 88.69 88 GLU A CA 1
ATOM 681 C C . GLU A 1 88 ? 2.764 5.012 7.208 1.00 88.69 88 GLU A C 1
ATOM 683 O O . GLU A 1 88 ? 2.532 5.709 6.216 1.00 88.69 88 GLU A O 1
ATOM 688 N N . GLU A 1 89 ? 3.676 4.039 7.183 1.00 89.25 89 GLU A N 1
ATOM 689 C CA . GLU A 1 89 ? 4.460 3.691 5.995 1.00 89.25 89 GLU A CA 1
ATOM 690 C C . GLU A 1 89 ? 3.561 3.215 4.839 1.00 89.25 89 GLU A C 1
ATOM 692 O O . GLU A 1 89 ? 3.725 3.660 3.696 1.00 89.25 89 GLU A O 1
ATOM 697 N N . VAL A 1 90 ? 2.552 2.381 5.122 1.00 87.25 90 VAL A N 1
ATOM 698 C CA . VAL A 1 90 ? 1.579 1.928 4.111 1.00 87.25 90 VAL A CA 1
ATOM 699 C C . VAL A 1 90 ? 0.692 3.080 3.634 1.00 87.25 90 VAL A C 1
ATOM 701 O O . VAL A 1 90 ? 0.502 3.253 2.429 1.00 87.25 90 VAL A O 1
A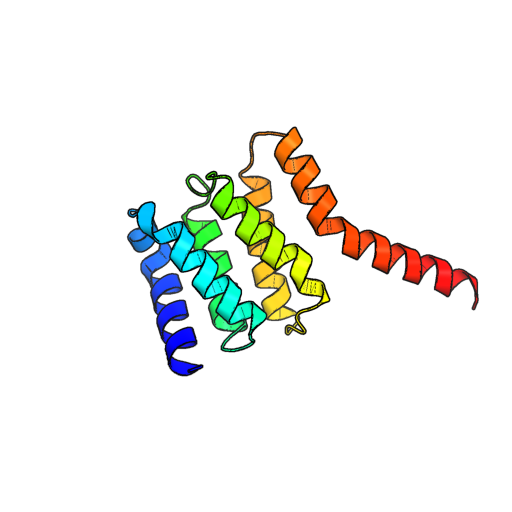TOM 704 N N . VAL A 1 91 ? 0.177 3.910 4.544 1.00 88.50 91 VAL A N 1
ATOM 705 C CA . VAL A 1 91 ? -0.642 5.083 4.193 1.00 88.50 91 VAL A CA 1
ATOM 706 C C . VAL A 1 91 ? 0.164 6.083 3.358 1.00 88.50 91 VAL A C 1
ATOM 708 O O . VAL A 1 91 ? -0.356 6.651 2.392 1.00 88.50 91 VAL A O 1
ATOM 711 N N . SER A 1 92 ? 1.448 6.260 3.669 1.00 88.25 92 SER A N 1
ATOM 712 C CA . SER A 1 92 ? 2.374 7.085 2.888 1.00 88.25 92 SER A CA 1
ATOM 713 C C . SER A 1 92 ? 2.558 6.530 1.476 1.00 88.25 92 SER A C 1
ATOM 715 O O . SER A 1 92 ? 2.439 7.277 0.503 1.00 88.25 92 SER A O 1
ATOM 717 N N . ALA A 1 93 ? 2.769 5.216 1.343 1.00 85.88 93 ALA A N 1
ATOM 718 C CA . ALA A 1 93 ? 2.858 4.540 0.050 1.00 85.88 93 ALA A CA 1
ATOM 719 C C . ALA A 1 93 ? 1.594 4.766 -0.802 1.00 85.88 93 ALA A C 1
ATOM 721 O O . ALA A 1 93 ? 1.686 5.206 -1.949 1.00 85.88 93 ALA A O 1
ATOM 722 N N . VAL A 1 94 ? 0.411 4.546 -0.216 1.00 84.94 94 VAL A N 1
ATOM 723 C CA . VAL A 1 94 ? -0.897 4.776 -0.854 1.00 84.94 94 VAL A CA 1
ATOM 724 C C . VAL A 1 94 ? -1.065 6.238 -1.282 1.00 84.94 94 VAL A C 1
ATOM 726 O O . VAL A 1 94 ? -1.524 6.517 -2.392 1.00 84.94 94 VAL A O 1
ATOM 729 N N . SER A 1 95 ? -0.643 7.182 -0.441 1.00 86.00 95 SER A N 1
ATOM 730 C CA . SER A 1 95 ? -0.733 8.619 -0.723 1.00 86.00 95 SER A CA 1
ATOM 731 C C . SER A 1 95 ? 0.136 9.039 -1.912 1.00 86.00 95 SER A C 1
ATOM 733 O O . SER A 1 95 ? -0.317 9.822 -2.750 1.00 86.00 95 SER A O 1
ATOM 735 N N . LEU A 1 96 ? 1.349 8.486 -2.033 1.00 83.94 96 LEU A N 1
ATOM 736 C CA . LEU A 1 96 ? 2.252 8.744 -3.162 1.00 83.94 96 LEU A CA 1
ATOM 737 C C . LEU A 1 96 ? 1.636 8.304 -4.498 1.00 83.94 96 LEU A C 1
ATOM 739 O O . LEU A 1 96 ? 1.745 9.016 -5.496 1.00 83.94 96 LEU A O 1
ATOM 743 N N . ILE A 1 97 ? 0.931 7.172 -4.510 1.00 78.75 97 ILE A N 1
ATOM 744 C CA . ILE A 1 97 ? 0.216 6.677 -5.695 1.00 78.75 97 ILE A CA 1
ATOM 745 C C . ILE A 1 97 ? -0.979 7.566 -6.023 1.00 78.75 97 ILE A C 1
ATOM 747 O O . ILE A 1 97 ? -1.169 7.961 -7.170 1.00 78.75 97 ILE A O 1
ATOM 751 N N . CYS A 1 98 ? -1.788 7.921 -5.025 1.00 79.12 98 CYS A N 1
ATOM 752 C CA . CYS A 1 98 ? -2.912 8.830 -5.231 1.00 79.12 98 CYS A CA 1
ATOM 753 C C . CYS A 1 98 ? -2.451 10.166 -5.835 1.00 79.12 98 CYS A C 1
ATOM 755 O O . CYS A 1 98 ? -3.114 10.690 -6.727 1.00 79.12 98 CYS A O 1
ATOM 757 N N . GLY A 1 99 ? -1.295 10.680 -5.398 1.00 79.81 99 GLY A N 1
ATOM 758 C CA . GLY A 1 99 ? -0.681 11.894 -5.939 1.00 79.81 99 GLY A CA 1
ATOM 759 C C . GLY A 1 99 ? -0.145 11.758 -7.367 1.00 79.81 99 GLY A C 1
ATOM 760 O O . GLY A 1 99 ? 0.008 12.769 -8.052 1.00 79.81 99 GLY A O 1
ATOM 761 N N . SER A 1 100 ? 0.115 10.537 -7.838 1.00 76.06 100 SER A N 1
ATOM 762 C CA . SER A 1 100 ? 0.600 10.290 -9.196 1.00 76.06 100 SER A CA 1
ATOM 763 C C . SER A 1 100 ? -0.555 10.128 -10.203 1.00 76.06 100 SER A C 1
ATOM 765 O O . SER A 1 100 ? -0.434 10.484 -11.373 1.00 76.06 100 SER A O 1
ATOM 767 N N . ILE A 1 101 ? -1.742 9.692 -9.772 1.00 78.81 101 ILE A N 1
ATOM 768 C CA . ILE A 1 101 ? -2.882 9.445 -10.671 1.00 78.81 101 ILE A CA 1
ATOM 769 C C . ILE A 1 101 ? -3.452 10.737 -11.281 1.00 78.81 101 ILE A C 1
ATOM 771 O O . ILE A 1 101 ? -4.166 11.508 -10.645 1.00 78.81 101 ILE A O 1
ATOM 775 N N . TYR A 1 102 ? -3.248 10.910 -12.590 1.00 77.19 102 TYR A N 1
ATOM 776 C CA . TYR A 1 102 ? -3.806 12.036 -13.354 1.00 77.19 102 TYR A CA 1
ATOM 777 C C . TYR A 1 102 ? -5.304 11.893 -13.686 1.00 77.19 102 TYR A C 1
ATOM 779 O O . TYR A 1 102 ? -5.989 12.890 -13.936 1.00 77.19 102 TYR A O 1
ATOM 787 N N . ASN A 1 103 ? -5.840 10.666 -13.708 1.00 83.94 103 ASN A N 1
ATOM 788 C CA . ASN A 1 103 ? -7.259 10.427 -13.979 1.00 83.94 103 ASN A CA 1
ATOM 789 C C . ASN A 1 103 ? -8.097 10.684 -12.717 1.00 83.94 103 ASN A C 1
ATOM 791 O O . ASN A 1 103 ? -8.128 9.875 -11.789 1.00 83.94 103 ASN A O 1
ATOM 795 N N . LYS A 1 104 ? -8.832 11.799 -12.724 1.00 84.75 104 LYS A N 1
ATOM 796 C CA . LYS A 1 104 ? -9.650 12.248 -11.589 1.00 84.75 104 LYS A CA 1
ATOM 797 C C . LYS A 1 104 ? -10.752 11.268 -11.185 1.00 84.75 104 LYS A C 1
ATOM 799 O O . LYS A 1 104 ? -11.091 11.206 -10.008 1.00 84.75 104 LYS A O 1
ATOM 804 N N . GLU A 1 105 ? -11.326 10.530 -12.132 1.00 86.31 105 GLU A N 1
ATOM 805 C CA . GLU A 1 105 ? -12.381 9.558 -11.835 1.00 86.31 105 GLU A CA 1
ATOM 806 C C . GLU A 1 105 ? -11.810 8.333 -11.122 1.00 86.31 105 GLU A C 1
ATOM 808 O O . GLU A 1 105 ? -12.334 7.935 -10.081 1.00 86.31 105 GLU A O 1
ATOM 813 N N . LEU A 1 106 ? -10.693 7.798 -11.627 1.00 81.44 106 LEU A N 1
ATOM 814 C CA . LEU A 1 106 ? -9.977 6.701 -10.974 1.00 81.44 106 LEU A CA 1
ATOM 815 C C . LEU A 1 106 ? -9.526 7.101 -9.569 1.00 81.44 106 LEU A C 1
ATOM 817 O O . LEU A 1 106 ? -9.831 6.385 -8.621 1.00 81.44 106 LEU A O 1
ATOM 821 N N . MET A 1 107 ? -8.897 8.270 -9.421 1.00 84.50 107 MET A N 1
ATOM 822 C CA . MET A 1 107 ? -8.466 8.804 -8.124 1.00 84.50 107 MET A CA 1
ATOM 823 C C . MET A 1 107 ? -9.636 8.938 -7.138 1.00 84.50 107 MET A C 1
ATOM 825 O O . MET A 1 107 ? -9.522 8.544 -5.981 1.00 84.50 107 MET A O 1
ATOM 829 N N . ARG A 1 108 ? -10.785 9.461 -7.585 1.00 87.00 108 ARG A N 1
ATOM 830 C CA . ARG A 1 108 ? -11.972 9.593 -6.731 1.00 87.00 108 ARG A CA 1
ATOM 831 C C . ARG A 1 108 ? -12.487 8.231 -6.269 1.00 87.00 108 ARG A C 1
ATOM 833 O O . ARG A 1 108 ? -12.801 8.081 -5.094 1.00 87.00 108 ARG A O 1
ATOM 840 N N . ASN A 1 109 ? -12.584 7.260 -7.176 1.00 87.19 109 ASN A N 1
ATOM 841 C CA . ASN A 1 109 ? -13.075 5.919 -6.848 1.00 87.19 109 ASN A CA 1
ATOM 842 C C . ASN A 1 109 ? -12.127 5.202 -5.870 1.00 87.19 109 ASN A C 1
ATOM 844 O O . ASN A 1 109 ? -12.584 4.568 -4.924 1.00 87.19 109 ASN A O 1
ATOM 848 N N . LEU A 1 110 ? -10.819 5.370 -6.066 1.00 84.06 110 LEU A N 1
ATOM 849 C CA . LEU A 1 110 ? -9.755 4.911 -5.174 1.00 84.06 110 LEU A CA 1
ATOM 850 C C . LEU A 1 110 ? -9.885 5.473 -3.756 1.00 84.06 110 LEU A C 1
ATOM 852 O O . LEU A 1 110 ? -9.953 4.717 -2.792 1.00 84.06 110 LEU A O 1
ATOM 856 N N . LEU A 1 111 ? -9.963 6.800 -3.631 1.00 87.25 111 LEU A N 1
ATOM 857 C CA . LEU A 1 111 ? -10.094 7.466 -2.335 1.00 87.25 111 LEU A CA 1
ATOM 858 C C . LEU A 1 111 ? -11.401 7.090 -1.636 1.00 87.25 111 LEU A C 1
ATOM 860 O O . LEU A 1 111 ? -11.406 6.874 -0.429 1.00 87.25 111 LEU A O 1
ATOM 864 N N . ALA A 1 112 ? -12.502 6.981 -2.386 1.00 89.00 112 ALA A N 1
ATOM 865 C CA . ALA A 1 112 ? -13.785 6.562 -1.832 1.00 89.00 112 ALA A CA 1
ATOM 866 C C . ALA A 1 112 ? -13.710 5.156 -1.220 1.00 89.00 112 ALA A C 1
ATOM 868 O O . ALA A 1 112 ? -14.255 4.937 -0.144 1.00 89.00 112 ALA A O 1
ATOM 869 N N . ARG A 1 113 ? -13.010 4.229 -1.884 1.00 88.06 113 ARG A N 1
ATOM 870 C CA . ARG A 1 113 ? -12.769 2.869 -1.391 1.00 88.06 113 ARG A CA 1
ATOM 871 C C . ARG A 1 113 ? -11.899 2.861 -0.135 1.00 88.06 113 ARG A C 1
ATOM 873 O O . ARG A 1 113 ? -12.349 2.393 0.905 1.00 88.06 113 ARG A O 1
ATOM 880 N N . LEU A 1 114 ? -10.716 3.471 -0.203 1.00 86.19 114 LEU A N 1
ATOM 881 C CA . LEU A 1 114 ? -9.741 3.498 0.896 1.00 86.19 114 LEU A CA 1
ATOM 882 C C . LEU A 1 114 ? -10.271 4.170 2.168 1.00 86.19 114 LEU A C 1
ATOM 884 O O . LEU A 1 114 ? -9.972 3.732 3.271 1.00 86.19 114 LEU A O 1
ATOM 888 N N . LEU A 1 115 ? -11.057 5.238 2.022 1.00 88.19 115 LEU A N 1
ATOM 889 C CA . LEU A 1 115 ? -11.583 5.992 3.160 1.00 88.19 115 LEU A CA 1
ATOM 890 C C . LEU A 1 115 ? -12.922 5.451 3.672 1.00 88.19 115 LEU A C 1
ATOM 892 O O . LEU A 1 115 ? -13.403 5.930 4.696 1.00 88.19 115 LEU A O 1
ATOM 896 N N . SER A 1 116 ? -13.548 4.496 2.975 1.00 89.19 116 SER A N 1
ATOM 897 C CA . SER A 1 116 ? -14.888 4.004 3.324 1.00 89.19 116 SER A CA 1
ATOM 898 C C . SER A 1 116 ? -14.949 3.446 4.748 1.00 89.19 116 SER A C 1
ATOM 900 O O . SER A 1 116 ? -15.801 3.871 5.531 1.00 89.19 116 SER A O 1
ATOM 902 N N . SER A 1 117 ? -13.993 2.589 5.110 1.00 84.69 117 SER A N 1
ATOM 903 C CA . SER A 1 117 ? -13.842 2.027 6.455 1.00 84.69 117 SER A CA 1
ATOM 904 C C . SER A 1 117 ? -13.601 3.108 7.506 1.00 84.69 117 SER A C 1
ATOM 906 O O . SER A 1 117 ? -14.246 3.122 8.555 1.00 84.69 117 SER A O 1
ATOM 908 N N . SER A 1 118 ? -12.733 4.080 7.205 1.00 86.00 118 SER A N 1
ATOM 909 C CA . SER A 1 118 ? -12.453 5.208 8.101 1.00 86.00 118 SER A CA 1
ATOM 910 C C . SER A 1 118 ? -13.698 6.064 8.347 1.00 86.00 118 SER A C 1
ATOM 912 O O . SER A 1 118 ? -13.998 6.403 9.491 1.00 86.00 118 SER A O 1
ATOM 914 N N . PHE A 1 119 ? -14.465 6.387 7.300 1.00 87.75 119 PHE A N 1
ATOM 915 C CA . PHE A 1 119 ? -15.715 7.136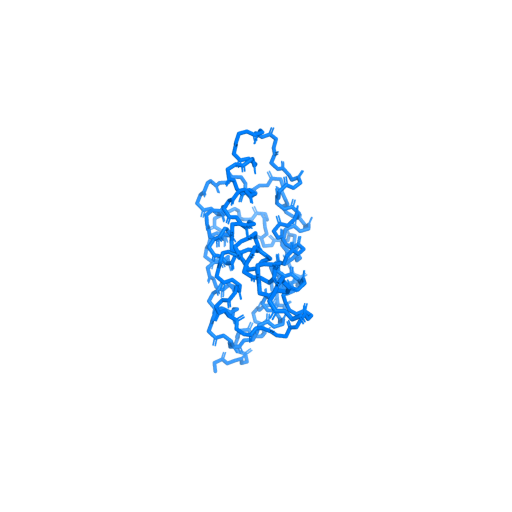 7.436 1.00 87.75 119 PHE A CA 1
ATOM 916 C C . PHE A 1 119 ? -16.768 6.361 8.235 1.00 87.75 119 PHE A C 1
ATOM 918 O O . PHE A 1 119 ? -17.463 6.963 9.056 1.00 87.75 119 PHE A O 1
ATOM 925 N N . GLU A 1 120 ? -16.874 5.044 8.049 1.00 87.88 120 GLU A N 1
ATOM 926 C CA . GLU A 1 120 ? -17.774 4.202 8.841 1.00 87.88 120 GLU A CA 1
ATOM 927 C C . GLU A 1 120 ? -17.364 4.168 10.322 1.00 87.88 120 GLU A C 1
ATOM 929 O O . GLU A 1 120 ? -18.208 4.355 11.204 1.00 87.88 120 GLU A O 1
ATOM 934 N N . ALA A 1 121 ? -16.074 3.980 10.607 1.00 86.31 121 ALA A N 1
ATOM 935 C CA . ALA A 1 121 ? -15.534 3.968 11.963 1.00 86.31 121 ALA A CA 1
ATOM 936 C C . ALA A 1 121 ? -15.766 5.309 12.680 1.00 86.31 121 ALA A C 1
ATOM 938 O O . ALA A 1 121 ? -16.260 5.333 13.811 1.00 86.31 121 ALA A O 1
ATOM 939 N N . ILE A 1 122 ? -15.499 6.429 12.000 1.00 87.81 122 ILE A N 1
ATOM 940 C CA . ILE A 1 122 ? -15.772 7.778 12.514 1.00 87.81 122 ILE A CA 1
ATOM 941 C C . ILE A 1 122 ? -17.276 7.976 12.740 1.00 87.81 122 ILE A C 1
ATOM 943 O O . ILE A 1 122 ? -17.676 8.486 13.785 1.00 87.81 122 ILE A O 1
ATOM 947 N N . GLY A 1 123 ? -18.127 7.541 11.808 1.00 89.12 123 GLY A N 1
ATOM 948 C CA . GLY A 1 123 ? -19.582 7.633 11.948 1.00 89.12 123 GLY A CA 1
ATOM 949 C C . GLY A 1 123 ? -20.105 6.885 13.178 1.00 89.12 123 GLY A C 1
ATOM 950 O O . GLY A 1 123 ? -20.912 7.425 13.938 1.00 89.12 123 GLY A O 1
ATOM 951 N N . LYS A 1 124 ? -19.597 5.671 13.432 1.00 89.75 124 LYS A N 1
ATOM 952 C CA . LYS A 1 124 ? -19.894 4.906 14.657 1.00 89.75 124 LYS A CA 1
ATOM 953 C C . LYS A 1 124 ? -19.417 5.644 15.908 1.00 89.75 124 LYS A C 1
ATOM 955 O O . LYS A 1 124 ? -20.160 5.725 16.883 1.00 89.75 124 LYS A O 1
ATOM 960 N N . PHE A 1 125 ? -18.211 6.211 15.881 1.00 87.94 125 PHE A N 1
ATOM 961 C CA . PHE A 1 125 ? -17.660 6.972 17.002 1.00 87.94 125 PHE A CA 1
ATOM 962 C C . PHE A 1 125 ? -18.511 8.203 17.353 1.00 87.94 125 PHE A C 1
ATOM 964 O O . PHE A 1 125 ? -18.847 8.405 18.521 1.00 87.94 125 PHE A O 1
ATOM 971 N N . VAL A 1 126 ? -18.913 8.992 16.351 1.00 90.38 126 VAL A N 1
ATOM 972 C CA . VAL A 1 126 ? -19.754 10.190 16.530 1.00 90.38 126 VAL A CA 1
ATOM 973 C C . VAL A 1 126 ? -21.147 9.825 17.050 1.00 90.38 126 VAL A C 1
ATOM 975 O O . VAL A 1 126 ? -21.642 10.444 17.988 1.00 90.38 126 VAL A O 1
ATOM 978 N N . ASN A 1 127 ? -21.773 8.778 16.508 1.00 84.38 127 ASN A N 1
ATOM 979 C CA . ASN A 1 127 ? -23.089 8.338 16.980 1.00 84.38 127 ASN A CA 1
ATOM 980 C C . ASN A 1 127 ? -23.049 7.815 18.423 1.00 84.38 127 ASN A C 1
ATOM 982 O O . ASN A 1 127 ? -23.968 8.073 19.195 1.00 84.38 127 ASN A O 1
ATOM 986 N N . ASN A 1 128 ? -21.970 7.132 18.811 1.00 74.38 128 ASN A N 1
ATOM 987 C CA . ASN A 1 128 ? -21.805 6.624 20.172 1.00 74.38 128 ASN A CA 1
ATOM 988 C C . ASN A 1 128 ? -21.499 7.732 21.193 1.00 74.38 128 ASN A C 1
ATOM 990 O O . ASN A 1 128 ? -21.831 7.588 22.367 1.00 74.38 128 ASN A O 1
ATOM 994 N N . SER A 1 129 ? -20.897 8.846 20.767 1.00 61.19 129 SER A N 1
ATOM 995 C CA . SER A 1 129 ? -20.592 9.987 21.644 1.00 61.19 129 SER A CA 1
ATOM 996 C C . SER A 1 129 ? -21.796 10.899 21.911 1.00 61.19 129 SER A C 1
ATOM 998 O O . SER A 1 129 ? -21.761 11.674 22.859 1.00 61.19 129 SER A O 1
ATOM 1000 N N . HIS A 1 130 ? -22.893 10.754 21.161 1.00 56.12 130 HIS A N 1
ATOM 1001 C CA . HIS A 1 130 ? -24.180 11.400 21.453 1.00 56.12 130 HIS A CA 1
ATOM 1002 C C . HIS A 1 130 ? -25.022 10.681 22.532 1.00 56.12 130 HIS A C 1
ATOM 1004 O O . HIS A 1 130 ? -26.108 11.155 22.865 1.00 56.12 130 HIS A O 1
ATOM 1010 N N . CYS A 1 131 ? -24.546 9.555 23.082 1.00 50.88 131 CYS A N 1
ATOM 1011 C CA . CYS A 1 131 ? -25.228 8.779 24.130 1.00 50.88 131 CYS A CA 1
ATOM 1012 C C . CYS A 1 131 ? -24.536 8.805 25.512 1.00 50.88 131 CYS A C 1
ATOM 1014 O O . CYS A 1 131 ? -24.909 8.012 26.378 1.00 50.88 131 CYS A O 1
ATOM 1016 N N . LEU A 1 132 ? -23.565 9.698 25.729 1.00 45.56 132 LEU A N 1
ATOM 1017 C CA . LEU A 1 132 ? -22.947 9.997 27.034 1.00 45.56 132 LEU A CA 1
ATOM 1018 C C . LEU A 1 132 ? -23.354 11.397 27.504 1.00 45.56 132 LEU A C 1
ATOM 1020 O O . LEU A 1 132 ? -23.521 11.563 28.732 1.00 45.56 132 LEU A O 1
#

Sequence (132 aa):
MCTLHRSLANVVDSYSMWIYVFQTIAKPLLLFLAAGISETLSPSSCASALRKIFEDASAVMYEPANLEILIWIGEGLENIHLPLEDEEEVVSAVSLICGSIYNKELMRNLLARLLSSSFEAIGKFVNNSHCL

Mean predicted aligned error: 8.05 Å

Radius of gyration: 15.79 Å; Cα contacts (8 Å, |Δi|>4): 123; chains: 1; bounding box: 44×30×42 Å

InterPro domains:
  IPR011989 Armadillo-like helical [G3DSA:1.25.10.10] (3-131)
  IPR051345 Importin beta-like nuclear transport receptors [PTHR12363] (4-125)

pLDDT: mean 78.98, std 9.21, range [45.56, 90.38]

Organism: Rosa chinensis (NCBI:txid74649)

Nearest PDB structures (foldseek):
  6tyl-assembly2_F  TM=5.218E-01  e=7.798E-01  Rattus norvegicus
  5qsz-assembly1_A  TM=6.890E-01  e=5.584E+00  Homo sapiens

Foldseek 3Di:
DLVVLLVVLVVLLVCLLVVQVDVVCLLVLLVSLLCCCQVVSPLQSSLQSLLSNLVNPLQSCPPVSSVVSLLVSLLCPVVRPDDPNSNVSSVNSLVSNLVSDPDPVVSVVSCCSNCVVVVVVVVVVVVVVVVD

Solvent-accessible surface area (backbone atoms only — not comparable to full-atom values): 7130 Å² total; per-residue (Å²): 114,43,65,58,50,37,53,47,23,51,48,47,47,74,37,32,69,66,58,57,75,41,68,88,52,50,59,66,49,50,52,51,32,47,48,25,41,70,69,60,48,31,32,56,42,19,20,48,23,48,24,47,40,34,71,70,42,49,90,71,52,79,48,68,73,51,45,51,55,49,51,51,51,55,56,40,43,89,77,43,94,62,58,69,72,35,47,50,28,43,54,50,25,54,48,47,49,57,74,55,53,80,51,65,66,60,41,50,55,51,50,53,56,54,42,43,64,57,53,50,54,48,50,53,53,56,60,59,63,75,75,115

Secondary structure (DSSP, 8-state):
-HHHHHHHHHHHHHSHHHHHT-GGGHHHHHHHHHHHHHTTSSHHHHHHHHHHHHHHHTTTTT-HHHHHHHHHHHHHGGGS---HHHHHHHHHHHHHHHHH---HHHHHHHHHHHHHHHHHHHHHHHHHHTT-